Protein AF-A0A3P7IGH3-F1 (afdb_monomer)

InterPro domains:
  IPR010418 ECSIT [PTHR13113] (11-87)
  IPR046448 ECSIT, N-terminal [PF06239] (13-87)

pLDDT: mean 78.32, std 13.29, range [33.34, 91.31]

Sequence (95 aa):
RKCSFWLFSAAFKEKRPRGHVEFINTALKYIKEYGIHKDLDVYKALLNVFPKGKMIPQNAFQRIFLHYPVQQNCCVKVLDEMEWNGVWVVALFIW

Organism: Strongylus vulgaris (NCBI:txid40348)

Nearest PDB structures (foldseek):
  2a9u-assembly1_B  TM=4.332E-01  e=3.380E+00  Homo sapiens
  8ik0-assembly1_B  TM=1.871E-01  e=6.576E+00  Gallus gallus

Secondary structure (DSSP, 8-state):
-HHHHHHHHHHHHHH-SS-HHHHHHHHHHHHTTTT-TT-HHHHHHHHTTS-TTTTS--SHHHHHTTSSHHHHHHHHHHHHHHHHTT---TTSS--

Structure (mmCIF, N/CA/C/O backbone):
data_AF-A0A3P7IGH3-F1
#
_entry.id   AF-A0A3P7IGH3-F1
#
loop_
_atom_site.group_PDB
_atom_site.id
_atom_site.type_symbol
_atom_site.label_atom_id
_atom_site.label_alt_id
_atom_site.label_comp_id
_atom_site.label_asym_id
_atom_site.label_entity_id
_atom_site.label_seq_id
_atom_site.pdbx_PDB_ins_code
_atom_site.Cartn_x
_atom_site.Cartn_y
_atom_site.Cartn_z
_atom_site.occupancy
_atom_site.B_iso_or_equiv
_atom_site.auth_seq_id
_atom_site.auth_comp_id
_atom_site.auth_asym_id
_atom_site.auth_atom_id
_atom_site.pdbx_PDB_model_num
ATOM 1 N N . ARG A 1 1 ? -13.965 9.512 8.715 1.00 61.88 1 ARG A N 1
ATOM 2 C CA . ARG A 1 1 ? -12.720 8.718 8.896 1.00 61.88 1 ARG A CA 1
ATOM 3 C C . ARG A 1 1 ? -12.382 7.922 7.635 1.00 61.88 1 ARG A C 1
ATOM 5 O O . ARG A 1 1 ? -11.382 8.242 7.012 1.00 61.88 1 ARG A O 1
ATOM 12 N N . LYS A 1 2 ? -13.251 7.004 7.179 1.00 68.38 2 LYS A N 1
ATOM 13 C CA . LYS A 1 2 ? -13.077 6.269 5.908 1.00 68.38 2 LYS A CA 1
ATOM 14 C C . LYS A 1 2 ? -12.947 7.202 4.685 1.00 68.38 2 LYS A C 1
ATOM 16 O O . LYS A 1 2 ? -11.958 7.100 3.975 1.00 68.38 2 LYS A O 1
ATOM 21 N N . CYS A 1 3 ? -13.832 8.192 4.500 1.00 72.19 3 CYS A N 1
ATOM 22 C CA . CYS A 1 3 ? -13.734 9.144 3.371 1.00 72.19 3 CYS A CA 1
ATOM 23 C C . CYS A 1 3 ? -12.397 9.900 3.298 1.00 72.19 3 CYS A C 1
ATOM 25 O O . CYS A 1 3 ? -11.858 10.086 2.214 1.00 72.19 3 CYS A O 1
ATOM 27 N N . SER A 1 4 ? -11.829 10.295 4.440 1.00 74.69 4 SER A N 1
ATOM 28 C CA . SER A 1 4 ? -10.530 10.978 4.495 1.00 74.69 4 SER A CA 1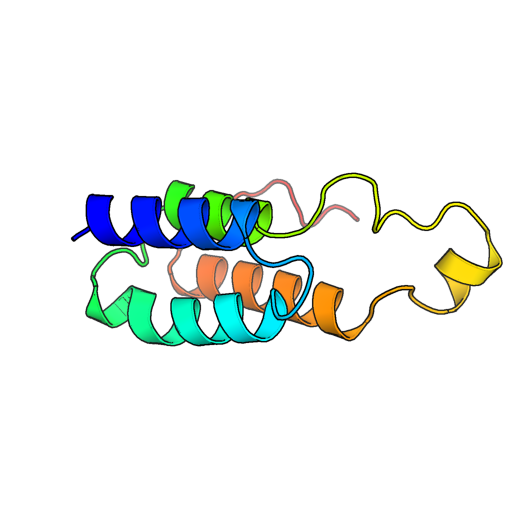
ATOM 29 C C . SER A 1 4 ? -9.396 10.082 3.988 1.00 74.69 4 SER A C 1
ATOM 31 O O . SER A 1 4 ? -8.525 10.549 3.262 1.00 74.69 4 SER A O 1
ATOM 33 N N . PHE A 1 5 ? -9.441 8.785 4.313 1.00 76.44 5 PHE A N 1
ATOM 34 C CA . PHE A 1 5 ? -8.478 7.800 3.819 1.00 76.44 5 PHE A CA 1
ATOM 35 C C . PHE A 1 5 ? -8.608 7.577 2.303 1.00 76.44 5 PHE A C 1
ATOM 37 O O . PHE A 1 5 ? -7.606 7.550 1.590 1.00 76.44 5 PHE A O 1
ATOM 44 N N . TRP A 1 6 ? -9.842 7.495 1.794 1.00 75.25 6 TRP A N 1
ATOM 45 C CA . TRP A 1 6 ? -10.115 7.383 0.356 1.00 75.25 6 TRP A CA 1
ATOM 46 C C . TRP A 1 6 ? -9.594 8.585 -0.434 1.00 75.25 6 TRP A C 1
ATOM 48 O O . TRP A 1 6 ? -8.906 8.408 -1.439 1.00 75.25 6 TRP A O 1
ATOM 58 N N . LEU A 1 7 ? -9.862 9.801 0.049 1.00 75.69 7 LEU A N 1
ATOM 59 C CA . LEU A 1 7 ? -9.353 11.032 -0.558 1.00 75.69 7 LEU A CA 1
ATOM 60 C C . LEU A 1 7 ? -7.820 11.055 -0.577 1.00 75.69 7 LEU A C 1
ATOM 62 O O . LEU A 1 7 ? -7.222 11.452 -1.574 1.00 75.69 7 LEU A O 1
ATOM 66 N N . PHE A 1 8 ? -7.182 10.584 0.495 1.00 77.00 8 PHE A N 1
ATOM 67 C CA . PHE A 1 8 ? -5.727 10.538 0.601 1.00 77.00 8 PHE A CA 1
ATOM 68 C C . PHE A 1 8 ? -5.089 9.543 -0.383 1.00 77.00 8 PHE A C 1
ATOM 70 O O . PHE A 1 8 ? -4.123 9.889 -1.065 1.00 77.00 8 PHE A O 1
ATOM 77 N N . SER A 1 9 ? -5.655 8.339 -0.518 1.00 77.31 9 SER A N 1
ATOM 78 C CA . SER A 1 9 ? -5.212 7.342 -1.506 1.00 77.31 9 SER A CA 1
ATOM 79 C C . SER A 1 9 ? -5.378 7.848 -2.946 1.00 77.31 9 SER A C 1
ATOM 81 O O . SER A 1 9 ? -4.443 7.755 -3.747 1.00 77.31 9 SER A O 1
ATOM 83 N N . ALA A 1 10 ? -6.526 8.460 -3.259 1.00 77.88 10 ALA A N 1
ATOM 84 C CA . ALA A 1 10 ? -6.792 9.036 -4.576 1.00 77.88 10 ALA A CA 1
ATOM 85 C C . ALA A 1 10 ? -5.824 10.186 -4.912 1.00 77.88 10 ALA A C 1
ATOM 87 O O . ALA A 1 10 ? -5.222 10.193 -5.987 1.00 77.88 10 ALA A O 1
ATOM 88 N N . ALA A 1 11 ? -5.599 11.104 -3.966 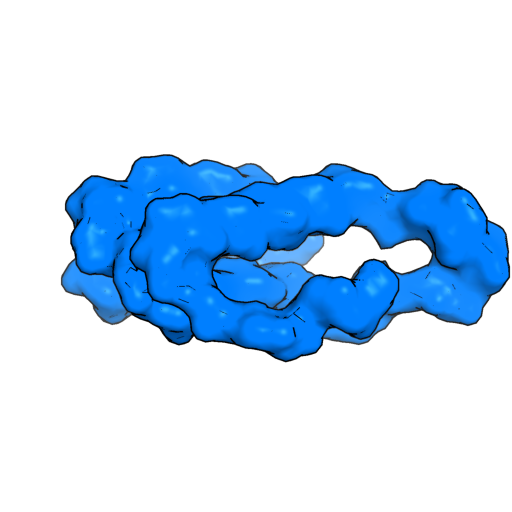1.00 74.38 11 ALA A N 1
ATOM 89 C CA . ALA A 1 11 ? -4.683 12.229 -4.142 1.00 74.38 11 ALA A CA 1
ATOM 90 C C . ALA A 1 11 ? -3.226 11.783 -4.356 1.00 74.38 11 ALA A C 1
ATOM 92 O O . ALA A 1 11 ? -2.489 12.417 -5.116 1.00 74.38 11 ALA A O 1
ATOM 93 N N . PHE A 1 12 ? -2.796 10.695 -3.707 1.00 78.12 12 PHE A N 1
ATOM 94 C CA . PHE A 1 12 ? -1.452 10.156 -3.903 1.00 78.12 12 PHE A CA 1
ATOM 95 C C . PHE A 1 12 ? -1.278 9.559 -5.306 1.00 78.12 12 PHE A C 1
ATOM 97 O O . PHE A 1 12 ? -0.275 9.839 -5.967 1.00 78.12 12 PHE A O 1
ATOM 104 N N . LYS A 1 13 ? -2.274 8.799 -5.782 1.00 74.00 13 LYS A N 1
ATOM 105 C CA . LYS A 1 13 ? -2.266 8.168 -7.110 1.00 74.00 13 LYS A CA 1
ATOM 106 C C . LYS A 1 13 ? -2.141 9.182 -8.252 1.00 74.00 13 LYS A C 1
ATOM 108 O O . LYS A 1 13 ? -1.462 8.905 -9.235 1.00 74.00 13 LYS A O 1
ATOM 113 N N . GLU A 1 14 ? -2.785 10.337 -8.128 1.00 66.38 14 GLU A N 1
ATOM 114 C CA . GLU A 1 14 ? -2.806 11.365 -9.175 1.00 66.38 14 GLU A CA 1
ATOM 115 C C . GLU A 1 14 ? -1.501 12.176 -9.245 1.00 66.38 14 GLU A C 1
ATOM 117 O O . GLU A 1 14 ? -1.056 12.548 -10.328 1.00 66.38 14 GLU A O 1
ATOM 122 N N . LYS A 1 15 ? -0.860 12.439 -8.097 1.00 64.25 15 LYS A N 1
ATOM 123 C CA . LYS A 1 15 ? 0.207 13.452 -8.004 1.00 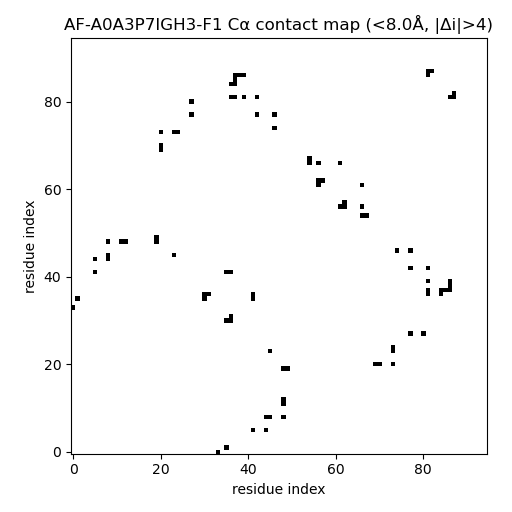64.25 15 LYS A CA 1
ATOM 124 C C . LYS A 1 15 ? 1.623 12.899 -7.876 1.00 64.25 15 LYS A C 1
ATOM 126 O O . LYS A 1 15 ? 2.571 13.662 -8.067 1.00 64.25 15 LYS A O 1
ATOM 131 N N . ARG A 1 16 ? 1.814 11.623 -7.508 1.00 69.56 16 ARG A N 1
ATOM 132 C CA . ARG A 1 16 ? 3.152 11.096 -7.178 1.00 69.56 16 ARG A CA 1
ATOM 133 C C . ARG A 1 16 ? 3.492 9.785 -7.901 1.00 69.56 16 ARG A C 1
ATOM 135 O O . ARG A 1 16 ? 2.937 8.744 -7.568 1.00 69.56 16 ARG A O 1
ATOM 142 N N . PRO A 1 17 ? 4.480 9.796 -8.821 1.00 66.44 17 PRO A N 1
ATOM 143 C CA . PRO A 1 17 ? 4.965 8.586 -9.494 1.00 66.44 17 PRO A CA 1
ATOM 144 C C . PRO A 1 17 ? 6.007 7.797 -8.676 1.00 66.44 17 PRO A C 1
ATOM 146 O O . PRO A 1 17 ? 6.587 6.837 -9.176 1.00 66.44 17 PRO A O 1
ATOM 149 N N . ARG A 1 18 ? 6.332 8.253 -7.460 1.00 74.31 18 ARG A N 1
ATOM 150 C CA . ARG A 1 18 ? 7.366 7.696 -6.576 1.00 74.31 18 ARG A CA 1
ATOM 151 C C . ARG A 1 18 ? 6.861 7.709 -5.136 1.00 74.31 18 ARG A C 1
ATOM 153 O O . ARG A 1 18 ? 5.949 8.465 -4.809 1.00 74.31 18 ARG A O 1
ATOM 160 N N . GLY A 1 19 ? 7.481 6.909 -4.274 1.00 83.38 19 GLY A N 1
ATOM 161 C CA . GLY A 1 19 ? 7.156 6.889 -2.846 1.00 83.38 19 GLY A CA 1
ATOM 162 C C . GLY A 1 19 ? 5.994 5.962 -2.466 1.00 83.38 19 GLY A C 1
ATOM 163 O O . GLY A 1 19 ? 5.434 6.093 -1.381 1.00 83.38 19 GLY A O 1
ATOM 164 N N . HIS A 1 20 ? 5.561 5.079 -3.379 1.00 85.94 20 HIS A N 1
ATOM 165 C CA . HIS A 1 20 ? 4.416 4.184 -3.155 1.00 85.94 20 HIS A CA 1
ATOM 166 C C . HIS A 1 20 ? 4.624 3.294 -1.921 1.00 85.94 20 HIS A C 1
ATOM 168 O O . HIS A 1 20 ? 3.694 3.067 -1.154 1.00 85.94 20 HIS A O 1
ATOM 174 N N . VAL A 1 21 ? 5.856 2.829 -1.709 1.00 88.19 21 VAL A N 1
ATOM 175 C CA 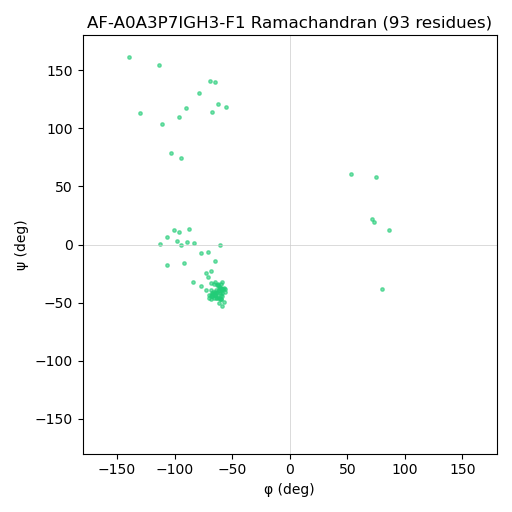. VAL A 1 21 ? 6.211 1.925 -0.609 1.00 88.19 21 VAL A CA 1
ATOM 176 C C . VAL A 1 21 ? 6.144 2.649 0.732 1.00 88.19 21 VAL A C 1
ATOM 178 O O . VAL A 1 21 ? 5.556 2.147 1.686 1.00 88.19 21 VAL A O 1
ATOM 181 N N . GLU A 1 22 ? 6.710 3.848 0.812 1.00 88.88 22 GLU A N 1
ATOM 182 C CA . GLU A 1 22 ? 6.707 4.693 2.003 1.00 88.88 22 GLU A CA 1
ATOM 183 C C . GLU A 1 22 ? 5.281 5.106 2.372 1.00 88.88 22 GLU A C 1
ATOM 185 O O . GLU A 1 22 ? 4.903 5.055 3.545 1.00 88.88 22 GLU A O 1
ATOM 190 N N . PHE A 1 23 ? 4.472 5.448 1.367 1.00 89.62 23 PHE A N 1
ATOM 191 C CA . PHE A 1 23 ? 3.056 5.744 1.544 1.00 89.62 23 PHE A CA 1
ATOM 192 C C . PHE A 1 23 ? 2.301 4.558 2.147 1.00 89.62 23 PHE A C 1
ATOM 194 O O . PHE A 1 23 ? 1.646 4.715 3.177 1.00 89.62 23 PHE A O 1
ATOM 201 N N . ILE A 1 24 ? 2.422 3.370 1.546 1.00 90.56 24 ILE A N 1
ATOM 202 C CA . ILE A 1 24 ? 1.721 2.167 2.009 1.00 90.56 24 ILE A CA 1
ATOM 203 C C . ILE A 1 24 ? 2.190 1.775 3.411 1.00 90.56 24 ILE A C 1
ATOM 205 O O . ILE A 1 24 ? 1.358 1.555 4.286 1.00 90.56 24 ILE A O 1
ATOM 209 N N . ASN A 1 25 ? 3.500 1.770 3.667 1.00 91.00 25 ASN A N 1
ATOM 210 C CA . ASN A 1 25 ? 4.041 1.470 4.995 1.00 91.00 25 ASN A CA 1
ATOM 211 C C . ASN A 1 25 ? 3.528 2.446 6.061 1.00 91.00 25 ASN A C 1
ATOM 213 O O . ASN A 1 25 ? 3.258 2.042 7.190 1.00 91.00 25 ASN A O 1
ATOM 217 N N . THR A 1 26 ? 3.387 3.729 5.721 1.00 91.31 26 THR A N 1
ATOM 218 C CA . THR A 1 26 ? 2.833 4.730 6.640 1.00 91.31 26 THR A CA 1
ATOM 219 C C . THR A 1 26 ? 1.340 4.497 6.850 1.00 91.31 26 THR A C 1
ATOM 221 O O . THR A 1 26 ? 0.878 4.501 7.986 1.00 91.31 26 THR A O 1
ATOM 224 N N . ALA A 1 27 ? 0.586 4.217 5.786 1.00 90.50 27 ALA A N 1
ATOM 225 C CA . ALA A 1 27 ? -0.841 3.930 5.871 1.00 90.50 27 ALA A CA 1
ATOM 226 C C . ALA A 1 27 ? -1.144 2.693 6.735 1.00 90.50 27 ALA A C 1
ATOM 228 O O . ALA A 1 27 ? -2.049 2.749 7.566 1.00 90.50 27 ALA A O 1
ATOM 229 N N . LEU A 1 28 ? -0.361 1.614 6.605 1.00 90.25 28 LEU A N 1
ATOM 230 C CA . LEU A 1 28 ? -0.506 0.398 7.417 1.00 90.25 28 LEU A CA 1
ATOM 231 C C . LEU A 1 28 ? -0.353 0.676 8.920 1.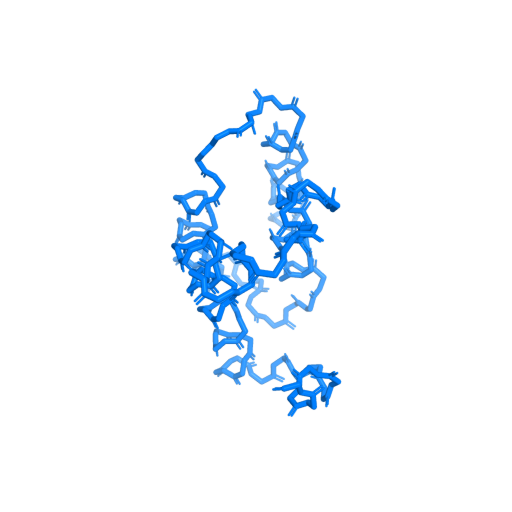00 90.25 28 LEU A C 1
ATOM 233 O O . LEU A 1 28 ? -1.132 0.147 9.709 1.00 90.25 28 LEU A O 1
ATOM 237 N N . LYS A 1 29 ? 0.564 1.570 9.323 1.00 90.88 29 LYS A N 1
ATOM 238 C CA . LYS A 1 29 ? 0.729 1.964 10.738 1.00 90.88 29 LYS A CA 1
ATOM 239 C C . LYS A 1 29 ? -0.534 2.597 11.324 1.00 90.88 29 LYS A C 1
ATOM 241 O O . LYS A 1 29 ? -0.856 2.357 12.483 1.00 90.88 29 LYS A O 1
ATOM 246 N N . TYR A 1 30 ? -1.257 3.376 10.521 1.00 89.62 30 TYR A N 1
ATOM 247 C CA . TYR A 1 30 ? -2.441 4.112 10.965 1.00 89.62 30 TYR A CA 1
ATOM 248 C C . TYR A 1 30 ? -3.755 3.339 10.774 1.00 89.62 30 TYR A C 1
ATOM 250 O O . TYR A 1 30 ? -4.763 3.676 11.385 1.00 89.62 30 TYR A O 1
ATOM 258 N N . ILE A 1 31 ? -3.785 2.268 9.978 1.00 88.56 31 ILE A N 1
ATOM 259 C CA . ILE A 1 31 ? -5.019 1.520 9.681 1.00 88.56 31 ILE A CA 1
ATOM 260 C C . ILE A 1 31 ? -5.730 0.997 10.950 1.00 88.56 31 ILE A C 1
ATOM 262 O O . ILE A 1 31 ? -6.966 1.045 11.028 1.00 88.56 31 ILE A O 1
ATOM 266 N N . LYS A 1 32 ? -4.972 0.557 11.966 1.00 87.56 32 LYS A N 1
ATOM 267 C CA . LYS A 1 32 ? -5.523 0.120 13.264 1.00 87.56 32 LYS A CA 1
ATOM 268 C C . LYS A 1 32 ? -6.109 1.287 14.056 1.00 87.56 32 LYS A C 1
ATOM 270 O O . LYS A 1 32 ? -7.252 1.198 14.492 1.00 87.56 32 LYS A O 1
ATOM 275 N N . GLU A 1 33 ? -5.377 2.395 14.153 1.00 88.88 33 GLU A N 1
ATOM 276 C CA . GLU A 1 33 ? -5.801 3.613 14.862 1.00 88.88 33 GLU A CA 1
ATOM 277 C C . GLU A 1 33 ? -7.069 4.235 14.254 1.00 88.88 33 GLU A C 1
ATOM 279 O O . GLU A 1 33 ? -7.974 4.679 14.961 1.00 88.88 33 GLU A O 1
ATOM 284 N N . TYR A 1 34 ? -7.191 4.197 12.927 1.00 86.44 34 TYR A N 1
ATOM 285 C CA . TYR A 1 34 ? -8.377 4.681 12.221 1.00 86.44 34 TYR A CA 1
ATOM 286 C C . TYR A 1 34 ? -9.569 3.712 12.286 1.00 86.44 34 TYR A C 1
ATOM 288 O O . TYR A 1 34 ? -10.665 4.085 11.854 1.00 86.44 34 TYR A O 1
ATOM 296 N N . GLY A 1 35 ? -9.384 2.499 12.821 1.00 88.31 35 GLY A N 1
ATOM 297 C CA . GLY A 1 35 ? -10.432 1.485 12.955 1.00 88.31 35 GLY A CA 1
ATOM 298 C C . GLY A 1 35 ? -10.869 0.854 11.628 1.00 88.31 35 GLY A C 1
ATOM 299 O O . GLY A 1 35 ? -11.977 0.337 11.540 1.00 88.31 35 GLY A O 1
ATOM 300 N N . ILE A 1 36 ? -10.025 0.909 10.592 1.00 89.50 36 ILE A N 1
ATOM 301 C CA . ILE A 1 36 ? -10.350 0.452 9.227 1.00 89.50 3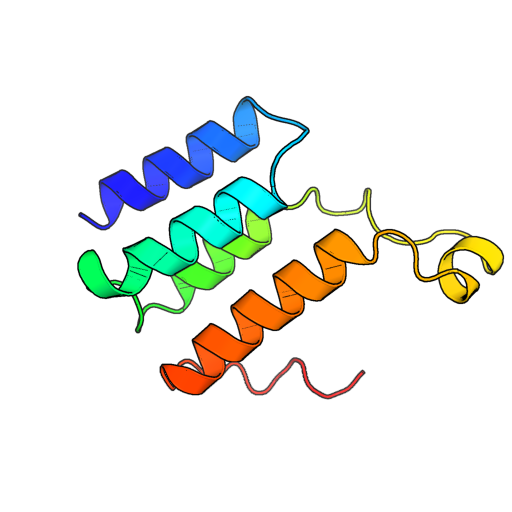6 ILE A CA 1
ATOM 302 C C . ILE A 1 36 ? -9.662 -0.871 8.842 1.00 89.50 36 ILE A C 1
ATOM 304 O O . ILE A 1 36 ? -9.777 -1.322 7.711 1.00 89.50 36 ILE A O 1
ATOM 308 N N . HIS A 1 37 ? -8.972 -1.513 9.786 1.00 87.19 37 HIS A N 1
ATOM 309 C CA . HIS A 1 37 ? -8.170 -2.731 9.588 1.00 87.19 37 HIS A CA 1
ATOM 310 C C . HIS A 1 37 ? -8.958 -3.989 9.194 1.00 87.19 37 HIS A C 1
ATOM 312 O O . HIS A 1 37 ? -8.369 -4.959 8.744 1.00 87.19 37 HIS A O 1
ATOM 318 N N . LYS A 1 38 ? -10.287 -4.003 9.336 1.00 88.12 38 LYS A N 1
ATOM 319 C CA . LYS A 1 38 ? -11.129 -5.137 8.900 1.00 88.12 38 LYS A CA 1
ATOM 320 C C . LYS A 1 38 ? -11.708 -4.961 7.497 1.00 88.12 38 LYS A C 1
ATOM 322 O O . LYS A 1 38 ? -12.463 -5.803 7.023 1.00 88.12 38 LYS A O 1
ATOM 327 N N . ASP A 1 39 ? -11.409 -3.840 6.850 1.00 88.44 39 ASP A N 1
ATOM 328 C CA . ASP A 1 39 ? -12.045 -3.445 5.605 1.00 88.44 39 ASP A CA 1
ATOM 329 C C . ASP A 1 39 ? -11.209 -3.861 4.394 1.00 88.44 39 ASP A C 1
ATOM 331 O O . ASP A 1 39 ? -10.160 -3.286 4.108 1.00 88.44 39 ASP A O 1
ATOM 335 N N . LEU A 1 40 ? -11.695 -4.850 3.646 1.00 87.69 40 LEU A N 1
ATOM 336 C CA . LEU A 1 40 ? -11.009 -5.364 2.463 1.00 87.69 40 LEU A CA 1
ATOM 337 C C . LEU A 1 40 ? -10.784 -4.287 1.387 1.00 87.69 40 LEU A C 1
ATOM 339 O O . LEU A 1 40 ? -9.765 -4.306 0.689 1.00 87.69 40 LEU A O 1
ATOM 343 N N . ASP A 1 41 ? -11.704 -3.334 1.238 1.00 87.62 41 ASP A N 1
ATOM 344 C CA . ASP A 1 41 ? -11.604 -2.333 0.175 1.00 87.62 41 ASP A CA 1
ATOM 345 C C . ASP A 1 41 ? -10.501 -1.305 0.450 1.00 87.62 41 ASP A C 1
ATOM 347 O O . ASP A 1 41 ? -9.919 -0.754 -0.486 1.00 87.62 41 ASP A O 1
ATOM 351 N N . VAL A 1 42 ? -10.14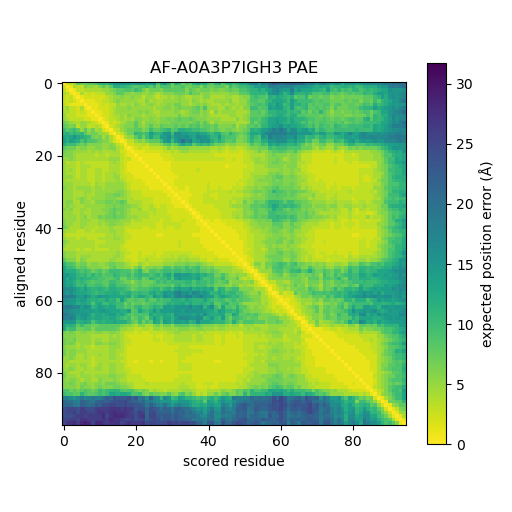2 -1.110 1.721 1.00 88.31 42 VAL A N 1
ATOM 352 C CA . VAL A 1 42 ? -9.011 -0.272 2.142 1.00 88.31 42 VAL A CA 1
ATOM 353 C C . VAL A 1 42 ? -7.690 -0.879 1.673 1.00 88.31 42 VAL A C 1
ATOM 355 O O . VAL A 1 42 ? -6.869 -0.182 1.072 1.00 88.31 42 VAL A O 1
ATOM 358 N N . TYR A 1 43 ? -7.506 -2.186 1.859 1.00 89.12 43 TYR A N 1
ATOM 359 C CA . TYR A 1 43 ? -6.313 -2.886 1.382 1.00 89.12 43 TYR A CA 1
ATOM 360 C C . TYR A 1 43 ? -6.240 -2.924 -0.149 1.00 89.12 43 TYR A C 1
ATOM 362 O O . TYR A 1 43 ? -5.184 -2.653 -0.728 1.00 89.12 43 TYR A O 1
ATOM 370 N N . LYS A 1 44 ? -7.371 -3.146 -0.834 1.00 88.19 44 LYS A N 1
ATOM 371 C CA . LYS A 1 44 ? -7.442 -3.026 -2.302 1.00 88.19 44 LYS A CA 1
ATOM 372 C C . LYS A 1 44 ? -7.064 -1.622 -2.775 1.00 88.19 44 LYS A C 1
ATOM 374 O O . LYS A 1 44 ? -6.363 -1.486 -3.777 1.00 88.19 44 LYS A O 1
ATOM 379 N N . ALA A 1 45 ? -7.517 -0.573 -2.087 1.00 88.00 45 ALA A N 1
ATOM 380 C CA . ALA A 1 45 ? -7.167 0.804 -2.423 1.00 88.00 45 ALA A CA 1
ATOM 381 C C . ALA A 1 45 ? -5.658 1.059 -2.275 1.00 88.00 45 ALA A C 1
ATOM 383 O O . ALA A 1 45 ? -5.066 1.667 -3.165 1.00 88.00 45 ALA A O 1
ATOM 384 N N . LEU A 1 46 ? -5.023 0.528 -1.222 1.00 88.56 46 LEU A N 1
ATOM 385 C CA . LEU A 1 46 ? -3.570 0.601 -1.040 1.00 88.56 46 LEU A CA 1
ATOM 386 C C . LEU A 1 46 ? -2.802 -0.100 -2.163 1.00 88.56 46 LEU A C 1
ATOM 388 O O . LEU A 1 46 ? -1.888 0.492 -2.732 1.00 88.56 46 LEU A O 1
ATOM 392 N N . LEU A 1 47 ? -3.201 -1.313 -2.548 1.00 87.38 47 LEU A N 1
ATOM 393 C CA . LEU A 1 47 ? -2.563 -2.026 -3.660 1.00 87.38 47 LEU A CA 1
ATOM 394 C C . LEU A 1 47 ? -2.768 -1.308 -5.006 1.00 87.38 47 LEU A C 1
ATOM 396 O O . LEU A 1 47 ? -1.881 -1.308 -5.857 1.00 87.38 47 LEU A O 1
ATOM 400 N N . ASN A 1 48 ? -3.903 -0.628 -5.192 1.00 87.12 48 ASN A N 1
ATOM 401 C CA . ASN A 1 48 ? -4.189 0.169 -6.390 1.00 87.12 48 ASN A CA 1
ATOM 402 C C . ASN A 1 48 ? -3.362 1.466 -6.506 1.00 87.12 48 ASN A C 1
ATOM 404 O O . ASN A 1 48 ? -3.456 2.141 -7.537 1.00 87.12 48 ASN A O 1
ATOM 408 N N . VAL A 1 49 ? -2.572 1.823 -5.485 1.00 85.56 49 VAL A N 1
ATOM 409 C CA . VAL A 1 49 ? -1.601 2.926 -5.557 1.00 85.56 49 VAL A CA 1
ATOM 410 C C . VAL A 1 49 ? -0.416 2.567 -6.456 1.00 85.56 49 VAL A C 1
ATOM 412 O O . VAL A 1 49 ? 0.182 3.459 -7.060 1.00 85.56 49 VAL A O 1
ATOM 415 N N . PHE A 1 50 ? -0.083 1.280 -6.584 1.00 82.88 50 PHE A N 1
ATOM 416 C CA . PHE A 1 50 ? 0.959 0.848 -7.506 1.00 82.88 50 PHE A CA 1
ATOM 417 C C . PHE A 1 50 ? 0.517 1.028 -8.970 1.00 82.88 50 PHE A C 1
ATOM 419 O O . PHE A 1 50 ? -0.641 0.760 -9.317 1.00 82.88 50 PHE A O 1
ATOM 426 N N . PRO A 1 51 ? 1.424 1.457 -9.868 1.00 79.69 51 PRO A N 1
ATOM 427 C CA . PRO A 1 51 ? 1.108 1.588 -11.283 1.00 79.69 51 PRO A CA 1
ATOM 428 C C . PRO A 1 51 ? 0.864 0.209 -11.912 1.00 79.69 51 PRO A C 1
ATOM 430 O O . PRO A 1 51 ? 1.777 -0.608 -12.041 1.00 79.69 51 PRO A O 1
ATOM 433 N N . LYS A 1 52 ? -0.375 -0.044 -12.352 1.00 74.62 52 LYS A N 1
ATOM 434 C CA . LYS A 1 52 ? -0.734 -1.283 -13.058 1.00 74.62 52 LYS A CA 1
ATOM 435 C C . LYS A 1 52 ? -0.012 -1.366 -14.406 1.00 74.62 52 LYS A C 1
ATOM 437 O O . LYS A 1 52 ? 0.135 -0.364 -15.103 1.00 74.62 52 LYS A O 1
ATOM 442 N N . GLY A 1 53 ? 0.454 -2.559 -14.770 1.00 70.25 53 GLY A N 1
ATOM 443 C CA . GLY A 1 53 ? 1.079 -2.840 -16.069 1.00 70.25 53 GLY A CA 1
ATOM 444 C C . GLY A 1 53 ? 2.549 -2.427 -16.196 1.00 70.25 53 GLY A C 1
ATOM 445 O O . GLY A 1 53 ? 3.338 -3.186 -16.746 1.00 70.25 53 GLY A O 1
ATOM 446 N N . LYS A 1 54 ? 2.961 -1.281 -15.634 1.00 68.94 54 LYS A N 1
ATOM 447 C CA . LYS A 1 54 ? 4.354 -0.790 -15.742 1.00 68.94 54 LYS A CA 1
ATOM 448 C C . LYS A 1 54 ? 5.377 -1.642 -14.990 1.00 68.94 54 LYS A C 1
ATOM 450 O O . LYS A 1 54 ? 6.558 -1.590 -15.303 1.00 68.94 54 LYS A O 1
ATOM 455 N N . MET A 1 55 ? 4.923 -2.396 -13.992 1.00 69.31 55 MET A N 1
ATOM 456 C CA . MET A 1 55 ? 5.778 -3.210 -13.126 1.00 69.31 55 MET A CA 1
ATOM 457 C C . MET A 1 55 ? 5.791 -4.694 -13.512 1.00 69.31 55 MET A C 1
ATOM 459 O O . MET A 1 55 ? 6.259 -5.523 -12.739 1.00 69.31 55 MET A O 1
ATOM 463 N N . ILE A 1 56 ? 5.269 -5.039 -14.694 1.00 73.69 56 ILE A N 1
ATOM 464 C CA . ILE A 1 56 ? 5.249 -6.416 -15.189 1.00 73.69 56 ILE A CA 1
ATOM 465 C C . ILE A 1 56 ? 6.533 -6.665 -15.992 1.00 73.69 56 ILE A C 1
ATOM 467 O O . ILE A 1 56 ? 6.727 -6.006 -17.020 1.00 73.69 56 ILE A O 1
ATOM 471 N N . PRO A 1 57 ? 7.402 -7.601 -15.565 1.00 69.94 57 PRO A N 1
ATOM 472 C CA . PRO A 1 57 ? 8.625 -7.918 -16.292 1.00 69.94 57 PRO A CA 1
ATOM 473 C C . PRO A 1 57 ? 8.284 -8.469 -17.682 1.00 69.94 57 PRO A C 1
ATOM 475 O O . PRO A 1 57 ? 7.613 -9.493 -17.809 1.00 69.94 57 PRO A O 1
ATOM 478 N N . GLN A 1 58 ? 8.758 -7.795 -18.728 1.00 77.44 58 GLN A N 1
ATOM 479 C CA . GLN A 1 58 ? 8.505 -8.175 -20.121 1.00 77.44 58 GLN A CA 1
ATOM 480 C C . GLN A 1 58 ? 9.498 -9.250 -20.593 1.00 77.44 58 GLN A C 1
ATOM 482 O O . GLN A 1 58 ? 9.140 -10.147 -21.354 1.00 77.44 58 GLN A O 1
ATOM 487 N N . ASN A 1 59 ? 10.731 -9.225 -20.069 1.00 79.56 59 ASN A N 1
ATOM 488 C CA . ASN A 1 59 ? 11.834 -10.060 -20.555 1.00 79.56 59 ASN A CA 1
ATOM 489 C C . ASN A 1 59 ? 12.288 -11.114 -19.532 1.00 79.56 59 ASN A C 1
ATOM 491 O O . ASN A 1 59 ? 12.180 -10.920 -18.321 1.00 79.56 59 ASN A O 1
ATOM 495 N N . ALA A 1 60 ? 12.874 -12.215 -20.019 1.00 72.94 60 ALA A N 1
ATOM 496 C CA . ALA A 1 60 ? 13.378 -13.309 -19.180 1.00 72.94 60 ALA A CA 1
ATOM 497 C C . ALA A 1 60 ? 14.402 -12.833 -18.133 1.00 72.94 60 ALA A C 1
ATOM 499 O O . ALA A 1 60 ? 14.298 -13.205 -16.970 1.00 72.94 60 ALA A O 1
ATOM 500 N N . PHE A 1 61 ? 15.312 -11.925 -18.501 1.00 70.06 61 PHE A N 1
ATOM 501 C CA . PHE A 1 61 ? 16.267 -11.322 -17.561 1.00 70.06 61 PHE A CA 1
ATOM 502 C C . PHE A 1 61 ? 15.594 -10.530 -16.431 1.00 70.06 61 PHE A C 1
ATOM 504 O O . PHE A 1 61 ? 16.020 -10.619 -15.285 1.00 70.06 61 PHE A O 1
ATOM 511 N N . GLN A 1 62 ? 14.516 -9.794 -16.720 1.00 71.31 62 GLN A N 1
ATOM 512 C CA . GLN A 1 62 ? 13.768 -9.053 -15.695 1.00 71.31 62 GLN A CA 1
ATOM 513 C C . GLN A 1 62 ? 13.032 -10.000 -14.736 1.00 71.31 62 GLN A C 1
ATOM 515 O O . GLN A 1 62 ? 12.921 -9.703 -13.549 1.00 71.31 62 GLN A O 1
ATOM 520 N N . ARG A 1 63 ? 12.560 -11.153 -15.233 1.00 69.56 63 ARG A N 1
ATOM 521 C CA . ARG A 1 63 ? 11.978 -12.207 -14.387 1.00 69.56 63 ARG A CA 1
ATOM 522 C C . ARG A 1 63 ? 13.027 -12.847 -13.478 1.00 69.56 63 ARG A C 1
ATOM 524 O O . ARG A 1 63 ? 12.769 -13.005 -12.293 1.00 69.56 63 ARG A O 1
ATOM 531 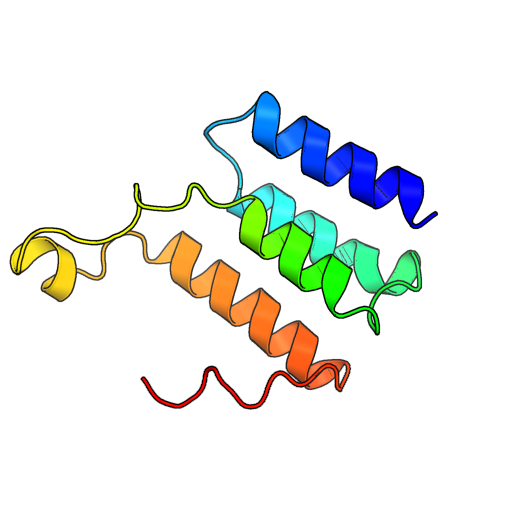N N . ILE A 1 64 ? 14.207 -13.157 -14.018 1.00 69.19 64 ILE A N 1
ATOM 532 C CA . ILE A 1 64 ? 15.300 -13.804 -13.273 1.00 69.19 64 ILE A CA 1
ATOM 533 C C . ILE A 1 64 ? 15.836 -12.892 -12.160 1.00 69.19 64 ILE A C 1
ATOM 535 O O . ILE A 1 64 ? 16.074 -13.358 -11.053 1.00 69.19 64 ILE A O 1
ATOM 539 N N . PHE A 1 65 ? 15.982 -11.589 -12.416 1.00 64.31 65 PHE A N 1
ATOM 540 C CA . PHE A 1 65 ? 16.522 -10.631 -11.440 1.00 64.31 65 PHE A CA 1
ATOM 541 C C . PHE A 1 65 ? 15.485 -10.022 -10.485 1.00 64.31 65 PHE A C 1
ATOM 543 O O . PHE A 1 65 ? 15.791 -9.040 -9.811 1.00 64.31 65 PHE A O 1
ATOM 550 N N . LEU A 1 66 ? 14.271 -10.582 -10.409 1.00 64.44 66 LEU A N 1
ATOM 551 C CA . LEU A 1 66 ? 13.235 -10.135 -9.472 1.00 64.44 66 LEU A CA 1
ATOM 552 C C . LEU A 1 66 ? 12.966 -8.619 -9.596 1.00 64.44 66 LEU A C 1
ATOM 554 O O . LEU A 1 66 ? 13.193 -7.833 -8.677 1.00 64.44 66 LEU A O 1
ATOM 558 N N . HIS A 1 67 ? 12.534 -8.183 -10.782 1.00 69.75 67 HIS A N 1
ATOM 559 C CA . HIS A 1 67 ? 12.317 -6.765 -11.080 1.00 69.75 67 HIS A CA 1
ATOM 560 C C . HIS A 1 67 ? 11.355 -6.121 -10.054 1.00 69.75 67 HIS A C 1
ATOM 562 O O . HIS A 1 67 ? 10.197 -6.523 -9.956 1.00 69.75 67 HIS A O 1
ATOM 568 N N . TYR A 1 68 ? 11.847 -5.117 -9.310 1.00 73.44 68 TYR A N 1
ATOM 569 C CA . TYR A 1 68 ? 11.165 -4.394 -8.215 1.00 73.44 68 TYR A CA 1
ATOM 570 C C . TYR A 1 68 ? 11.032 -5.138 -6.864 1.00 73.44 68 TYR A C 1
ATOM 572 O O . TYR A 1 68 ? 9.924 -5.262 -6.331 1.00 73.44 68 TYR A O 1
ATOM 580 N N . PRO A 1 69 ? 12.146 -5.562 -6.233 1.00 81.56 69 PRO A N 1
ATOM 581 C CA . PRO A 1 69 ? 12.102 -6.380 -5.015 1.00 81.56 69 PRO A CA 1
ATOM 582 C C . PRO A 1 69 ? 11.504 -5.638 -3.807 1.00 81.56 69 PRO A C 1
ATOM 584 O O . PRO A 1 69 ? 10.787 -6.221 -2.996 1.00 81.56 69 PRO A O 1
ATOM 587 N N . VAL A 1 70 ? 11.736 -4.325 -3.696 1.00 84.69 70 VAL A N 1
ATOM 588 C CA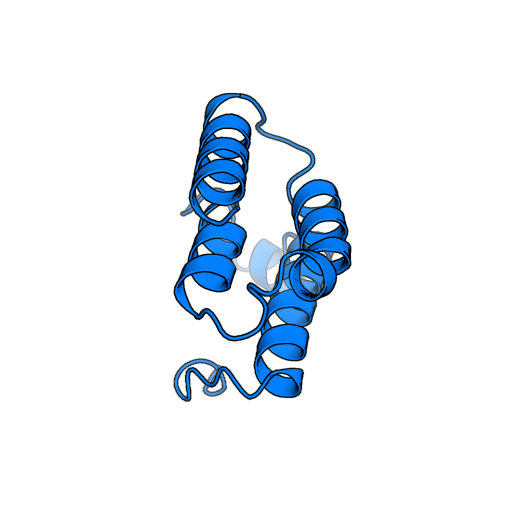 . VAL A 1 70 ? 11.224 -3.507 -2.581 1.00 84.69 70 VAL A CA 1
ATOM 589 C C . VAL A 1 70 ? 9.700 -3.378 -2.640 1.00 84.69 70 VAL A C 1
ATOM 591 O O . VAL A 1 70 ? 9.022 -3.431 -1.614 1.00 84.69 70 VAL A O 1
ATOM 594 N N . GLN A 1 71 ? 9.146 -3.232 -3.842 1.00 85.56 71 GLN A N 1
ATOM 595 C CA . GLN A 1 71 ? 7.710 -3.116 -4.056 1.00 85.56 71 GLN A CA 1
ATOM 596 C C . GLN A 1 71 ? 7.004 -4.457 -3.855 1.00 85.56 71 GLN A C 1
ATOM 598 O O . GLN A 1 71 ? 5.950 -4.484 -3.226 1.00 85.56 71 GLN A O 1
ATOM 603 N N . GLN A 1 72 ? 7.606 -5.562 -4.305 1.00 84.31 72 GLN A N 1
ATOM 604 C CA . GLN A 1 72 ? 7.089 -6.907 -4.037 1.00 84.31 72 GLN A CA 1
ATOM 605 C C . GLN A 1 72 ? 7.029 -7.187 -2.531 1.00 84.31 72 GLN A C 1
ATOM 607 O O . GLN A 1 72 ? 5.980 -7.578 -2.026 1.00 84.31 72 GLN A O 1
ATOM 612 N N . ASN A 1 73 ? 8.096 -6.873 -1.789 1.00 88.12 73 ASN A N 1
ATOM 613 C CA . ASN A 1 73 ? 8.107 -7.020 -0.333 1.00 88.12 73 ASN A CA 1
ATOM 614 C C . ASN A 1 73 ? 7.051 -6.134 0.357 1.00 88.12 73 ASN A C 1
ATOM 616 O O . ASN A 1 73 ? 6.445 -6.526 1.350 1.00 88.12 73 ASN A O 1
ATOM 620 N N . CYS A 1 74 ? 6.794 -4.935 -0.174 1.00 90.75 74 CYS A N 1
ATOM 621 C CA . CYS A 1 74 ? 5.717 -4.077 0.317 1.00 90.75 74 CYS A CA 1
ATOM 622 C C . CYS A 1 74 ? 4.331 -4.702 0.087 1.00 90.75 74 CYS A C 1
ATOM 624 O O . CYS A 1 74 ? 3.513 -4.690 1.003 1.00 90.75 74 CYS A O 1
ATOM 626 N N . CYS A 1 75 ? 4.080 -5.295 -1.085 1.00 88.44 75 CYS A N 1
ATOM 627 C CA . CYS A 1 75 ? 2.843 -6.037 -1.342 1.00 88.44 75 CYS A CA 1
ATOM 628 C C . CYS A 1 75 ? 2.674 -7.216 -0.377 1.00 88.44 75 CYS A C 1
ATOM 630 O O . CYS A 1 75 ? 1.589 -7.380 0.173 1.00 88.44 75 CYS A O 1
ATOM 632 N N . VAL A 1 76 ? 3.738 -7.985 -0.120 1.00 89.69 76 VAL A N 1
ATOM 633 C CA . VAL A 1 76 ? 3.710 -9.093 0.851 1.00 89.69 76 VAL A CA 1
ATOM 634 C C . VAL A 1 76 ? 3.323 -8.588 2.240 1.00 89.69 76 VAL A C 1
ATOM 636 O O . VAL A 1 76 ? 2.437 -9.160 2.856 1.00 89.69 76 VAL A O 1
ATOM 639 N N . LYS A 1 77 ? 3.884 -7.463 2.700 1.00 90.31 77 LYS A N 1
ATOM 640 C CA . LYS A 1 77 ? 3.500 -6.856 3.990 1.00 90.31 77 LYS A CA 1
ATOM 641 C C . LYS A 1 77 ? 2.026 -6.458 4.067 1.00 90.31 77 LYS A C 1
ATOM 643 O O . LYS A 1 77 ? 1.424 -6.566 5.128 1.00 90.31 77 LYS A O 1
ATOM 648 N N . VAL A 1 78 ? 1.447 -5.967 2.969 1.00 90.62 78 VAL A N 1
ATOM 649 C CA . VAL A 1 78 ? 0.010 -5.648 2.921 1.00 90.62 78 VAL A CA 1
ATOM 650 C C . VAL A 1 78 ? -0.819 -6.923 3.069 1.00 90.62 78 VAL A C 1
ATOM 652 O O . VAL A 1 78 ? -1.797 -6.912 3.809 1.00 90.62 78 VAL A O 1
ATOM 655 N N . LEU A 1 79 ? -0.426 -8.002 2.388 1.00 89.38 79 LEU A N 1
ATOM 656 C CA . LEU A 1 79 ? -1.108 -9.296 2.457 1.00 89.38 79 LEU A CA 1
ATOM 657 C C . LEU A 1 79 ? -0.978 -9.943 3.842 1.00 89.38 79 LEU A C 1
ATOM 659 O O . LEU A 1 79 ? -1.974 -10.414 4.375 1.00 89.38 79 LEU A O 1
ATOM 663 N N . ASP A 1 80 ? 0.207 -9.885 4.445 1.00 89.38 80 ASP A N 1
ATOM 664 C CA . ASP A 1 80 ? 0.458 -10.351 5.812 1.00 89.38 80 ASP A CA 1
ATOM 665 C C . ASP A 1 80 ? -0.428 -9.581 6.810 1.00 89.38 80 ASP A C 1
ATOM 667 O O . ASP A 1 80 ? -1.162 -10.171 7.596 1.00 89.38 80 ASP A O 1
ATOM 671 N N . GLU A 1 81 ? -0.502 -8.247 6.711 1.00 90.25 81 GLU A N 1
ATOM 672 C CA . GLU A 1 81 ? -1.400 -7.458 7.566 1.00 90.25 81 GLU A CA 1
ATOM 673 C C . GLU A 1 81 ? -2.886 -7.808 7.340 1.00 90.25 81 GLU A C 1
ATOM 675 O O . GLU A 1 81 ? -3.675 -7.776 8.284 1.00 90.25 81 GLU A O 1
ATOM 680 N N . MET A 1 82 ? -3.299 -8.153 6.118 1.00 89.88 82 MET A N 1
ATOM 681 C CA . MET A 1 82 ? -4.659 -8.643 5.860 1.00 89.88 82 MET A CA 1
ATOM 682 C C . MET A 1 82 ? -4.919 -9.985 6.554 1.00 89.88 82 MET A C 1
ATOM 684 O O . MET A 1 82 ? -5.976 -10.151 7.166 1.00 89.88 82 MET A O 1
ATOM 688 N N . GLU A 1 83 ? -3.956 -10.906 6.497 1.00 87.00 83 GLU A N 1
ATOM 689 C CA . GLU A 1 83 ? -4.008 -12.214 7.156 1.00 87.00 83 GLU A CA 1
ATOM 690 C C . GLU A 1 83 ? -4.121 -12.066 8.680 1.00 87.00 83 GLU A C 1
ATOM 692 O O . GLU A 1 83 ? -5.069 -12.582 9.277 1.00 87.00 83 GLU A O 1
ATOM 697 N N . TRP A 1 84 ? -3.255 -11.255 9.298 1.00 88.56 84 TRP A N 1
ATOM 698 C CA . TRP A 1 84 ? -3.291 -10.976 10.740 1.00 88.56 84 TRP A CA 1
ATOM 699 C C . TRP A 1 84 ? -4.610 -10.359 11.213 1.00 88.56 84 TRP A C 1
ATOM 701 O O . TRP A 1 84 ? -5.040 -10.603 12.342 1.00 88.56 84 TRP A O 1
ATOM 711 N N . ASN A 1 85 ? -5.269 -9.560 10.369 1.00 86.81 85 ASN A N 1
ATOM 712 C CA . ASN A 1 85 ? -6.560 -8.946 10.691 1.00 86.81 85 ASN A CA 1
ATOM 713 C C . ASN A 1 85 ? -7.770 -9.823 10.300 1.00 86.81 85 ASN A C 1
ATOM 715 O O . ASN A 1 85 ? -8.914 -9.407 10.510 1.00 86.81 85 ASN A O 1
ATOM 719 N N . GLY A 1 86 ? -7.543 -11.029 9.761 1.00 84.56 86 GLY A N 1
ATOM 720 C CA . GLY A 1 86 ? -8.589 -11.975 9.361 1.00 84.56 86 GLY A CA 1
ATOM 721 C C . GLY A 1 86 ? -9.346 -11.577 8.088 1.00 84.56 86 GLY A C 1
ATOM 722 O O . GLY A 1 86 ? -10.457 -12.054 7.853 1.00 84.56 86 GLY A O 1
ATOM 723 N N . VAL A 1 87 ? -8.771 -10.694 7.271 1.00 80.38 87 VAL A N 1
ATOM 724 C CA . VAL A 1 87 ? -9.356 -10.189 6.023 1.00 80.38 87 VAL A CA 1
ATOM 725 C C . VAL A 1 87 ? -8.836 -11.038 4.859 1.00 80.38 87 VAL A C 1
ATOM 727 O O . VAL A 1 87 ? -7.962 -10.633 4.099 1.00 80.38 87 VAL A O 1
ATOM 730 N N . TRP A 1 88 ? -9.355 -12.259 4.729 1.00 66.81 88 TRP A N 1
ATOM 731 C CA . TRP A 1 88 ? -8.886 -13.215 3.725 1.00 66.81 88 TRP A CA 1
ATOM 732 C C . TRP A 1 88 ? -9.449 -12.920 2.329 1.00 66.81 88 TRP A C 1
ATOM 734 O O . TRP A 1 88 ? -10.660 -12.830 2.129 1.00 66.81 88 TRP A O 1
ATOM 744 N N . VAL A 1 89 ? -8.566 -12.883 1.329 1.00 57.59 89 VAL A N 1
ATOM 745 C CA . VAL A 1 89 ? -8.906 -13.258 -0.049 1.00 57.59 89 VAL A CA 1
ATOM 746 C C . VAL A 1 89 ? -8.146 -14.548 -0.319 1.00 57.59 89 VAL A C 1
ATOM 748 O O . VAL A 1 89 ? -6.943 -14.525 -0.548 1.00 57.59 89 VAL A O 1
ATOM 751 N N . VAL A 1 90 ? -8.850 -15.678 -0.297 1.00 48.44 90 VAL A N 1
ATOM 752 C CA . VAL A 1 90 ? -8.312 -17.045 -0.476 1.00 48.44 90 VAL A CA 1
ATOM 753 C C . VAL A 1 90 ? -7.625 -17.250 -1.850 1.00 48.44 90 VAL A C 1
ATOM 755 O O . VAL A 1 90 ? -7.094 -18.310 -2.145 1.00 48.44 90 VAL A O 1
ATOM 758 N N . ALA A 1 91 ? -7.590 -16.236 -2.717 1.00 43.38 91 ALA A N 1
ATOM 759 C CA . ALA A 1 91 ? -7.254 -16.378 -4.130 1.00 43.38 91 ALA A CA 1
ATOM 760 C C . ALA A 1 91 ? -5.802 -16.046 -4.534 1.00 43.38 91 ALA A C 1
ATOM 762 O O . ALA A 1 91 ? -5.521 -16.075 -5.727 1.00 43.38 91 ALA A O 1
ATOM 763 N N . LEU A 1 92 ? -4.881 -15.710 -3.621 1.00 43.72 92 LEU A N 1
ATOM 764 C CA . LEU A 1 92 ? -3.533 -15.246 -4.020 1.00 43.72 92 LEU A CA 1
ATOM 765 C C . LEU A 1 92 ? -2.359 -16.174 -3.664 1.00 43.72 92 LEU A C 1
ATOM 767 O O . LEU A 1 92 ? -1.234 -15.851 -4.024 1.00 43.72 92 LEU A O 1
ATOM 771 N N . PHE A 1 93 ? -2.600 -17.334 -3.044 1.00 35.75 93 PHE A N 1
ATOM 772 C CA . PHE A 1 93 ? -1.540 -18.300 -2.692 1.00 35.75 93 PHE A CA 1
ATOM 773 C C . PHE A 1 93 ? -1.332 -19.440 -3.706 1.00 35.75 93 PHE A C 1
ATOM 775 O O . PHE A 1 93 ? -0.595 -20.382 -3.431 1.00 35.75 93 PHE A O 1
ATOM 782 N N . ILE A 1 94 ? -1.936 -19.356 -4.895 1.00 33.34 94 ILE A N 1
ATOM 783 C CA . ILE A 1 94 ? -1.534 -20.185 -6.040 1.00 33.34 94 ILE A CA 1
ATOM 784 C C . ILE A 1 94 ? -0.723 -19.293 -6.978 1.00 33.34 94 ILE A C 1
ATOM 786 O O . ILE A 1 94 ? -1.270 -18.770 -7.946 1.00 33.34 94 ILE A O 1
ATOM 790 N N . TRP A 1 95 ? 0.548 -19.070 -6.646 1.00 34.81 95 TRP A N 1
ATOM 791 C CA . TRP A 1 95 ? 1.609 -18.695 -7.585 1.00 34.81 95 TRP A CA 1
ATOM 792 C C . TRP A 1 95 ? 2.971 -19.044 -6.991 1.00 34.81 95 TRP A C 1
ATOM 794 O O . TRP A 1 95 ? 3.182 -18.733 -5.798 1.00 34.81 95 TRP A O 1
#

Mean predicted aligned error: 7.21 Å

Foldseek 3Di:
DVVVLLVVLVVLLVPDPDCLLVVLVVCLVCCVVVVNLQPPVSLVSSVVSHDPPPQDDPDPVCVVVVRPPSVVVSNVVSVVSCVVSVNDDPPDPPD

Radius of gyration: 14.14 Å; Cα contacts (8 Å, |Δi|>4): 47; chains: 1; bounding box: 30×34×35 Å

Solvent-accessible surface area (backbone atoms only — not comparable to full-atom values): 5856 Å² total; per-residue (Å²): 109,69,67,61,52,53,53,50,51,53,55,43,55,77,75,45,100,66,60,61,58,62,50,47,59,53,49,60,71,44,29,63,80,70,70,47,54,70,42,63,67,57,57,51,51,55,61,63,50,52,70,79,75,80,72,58,67,88,47,71,68,39,57,74,68,50,65,58,58,71,57,52,53,44,53,50,53,54,52,51,53,27,53,80,52,68,45,77,69,93,80,72,83,86,121